Protein AF-Q4S069-F1 (afdb_monomer_lite)

Secondary structure (DSSP, 8-state):
--HHHHHHHHHHHHHHHGGG-HHHH---TTT-TTSPP------

Foldseek 3Di:
DDPVVVVVVVVVVCVVCQCVDCVNVPDPLVPDPPRDPPPPPPD

pLDDT: mean 85.95, std 11.23, range [58.44, 97.06]

Sequence (43 aa):
IQVSQAAADLKTFCLQNAHKDPLLTGVPSSDNPFRPPKSCAIL

Organism: Tetraodon nigroviridis (NCBI:txid99883)

InterPro domains:
  IPR001770 G-protein, gamma subunit [PR00321] (1-15)
  IPR001770 G-protein, gamma subunit [PR00321] (21-38)
  IPR001770 G-protein, gamma subunit [PTHR13809] (1-43)
  IPR015898 G-protein, gamma subunit-like domain [PF00631] (1-43)
  IPR015898 G-protein, gamma subunit-like domain [PS50058] (1-43)
  IPR015898 G-protein, gamma subunit-like domain [SM00224] (1-43)
  IPR015898 G-protein, gamma subunit-like domain [cd00068] (1-38)
  IPR036284 G-protein gamma-like domain superfamily [G3DSA:4.10.260.10] (1-43)
  IPR036284 G-protein gamma-like domain superfamily [SSF48670] (1-40)

Radius of gyration: 18.55 Å; chains: 1; bounding box: 38×16×52 Å

Structure (mmCIF, N/CA/C/O backbone):
data_AF-Q4S069-F1
#
_entry.id   AF-Q4S069-F1
#
loop_
_atom_site.group_PDB
_atom_site.id
_atom_site.type_symbol
_atom_site.label_atom_id
_atom_site.label_alt_id
_atom_site.label_comp_id
_atom_site.label_asym_id
_atom_site.label_entity_id
_atom_site.label_seq_id
_atom_site.pdbx_PDB_ins_code
_atom_site.Cartn_x
_atom_site.Cartn_y
_atom_site.Cartn_z
_atom_site.occupancy
_atom_site.B_iso_or_equiv
_atom_site.auth_seq_id
_atom_site.auth_comp_id
_atom_site.auth_asym_id
_atom_site.auth_atom_id
_atom_site.pdbx_PDB_model_num
ATOM 1 N N . ILE A 1 1 ? -16.503 -9.129 14.029 1.00 73.88 1 ILE A N 1
ATOM 2 C CA . ILE A 1 1 ? -15.259 -8.350 13.826 1.00 73.88 1 ILE A CA 1
ATOM 3 C C . ILE A 1 1 ? -15.524 -6.910 14.240 1.00 73.88 1 ILE A C 1
ATOM 5 O O . ILE A 1 1 ? -16.565 -6.380 13.872 1.00 73.88 1 ILE A O 1
ATOM 9 N N . GLN A 1 2 ? -14.667 -6.306 15.064 1.00 93.00 2 GLN A N 1
ATOM 10 C CA . GLN A 1 2 ? -14.812 -4.886 15.390 1.00 93.00 2 GLN A CA 1
ATOM 11 C C . GLN A 1 2 ? -14.223 -4.065 14.242 1.00 93.00 2 GLN A C 1
ATOM 13 O O . GLN A 1 2 ? -13.095 -4.321 13.824 1.00 93.00 2 GLN A O 1
ATOM 18 N N . VAL A 1 3 ? -14.980 -3.096 13.725 1.00 95.38 3 VAL A N 1
ATOM 19 C CA . VAL A 1 3 ? -14.536 -2.246 12.605 1.00 95.38 3 VAL A CA 1
ATOM 20 C C . VAL A 1 3 ? -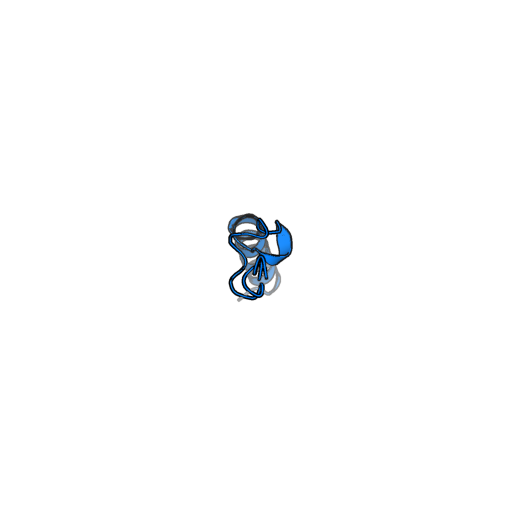13.271 -1.469 12.977 1.00 95.38 3 VAL A C 1
ATOM 22 O O . 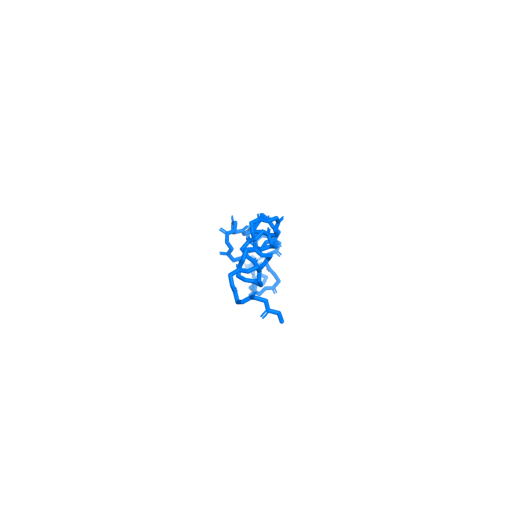VAL A 1 3 ? -12.367 -1.335 12.160 1.00 95.38 3 VAL A O 1
ATOM 25 N N . SER A 1 4 ? -13.171 -1.031 14.234 1.00 95.69 4 SER A N 1
ATOM 26 C CA . SER A 1 4 ? -11.982 -0.380 14.794 1.00 95.69 4 SER A CA 1
ATOM 27 C C . SER A 1 4 ? -10.731 -1.254 14.691 1.00 95.69 4 SER A C 1
ATOM 29 O O . SER A 1 4 ? -9.685 -0.772 14.262 1.00 95.69 4 SER A O 1
ATOM 31 N N . GLN A 1 5 ? -10.847 -2.542 15.025 1.00 95.44 5 GLN A N 1
ATOM 32 C CA . GLN A 1 5 ? -9.735 -3.487 14.934 1.00 95.44 5 GLN A CA 1
ATOM 33 C C . GLN A 1 5 ? -9.339 -3.737 13.477 1.00 95.44 5 GLN A C 1
ATOM 35 O O . GLN A 1 5 ? -8.170 -3.612 13.133 1.00 95.44 5 GLN A O 1
ATOM 40 N N . ALA A 1 6 ? -10.314 -3.983 12.599 1.00 95.94 6 ALA A N 1
ATOM 41 C CA . ALA A 1 6 ? -10.048 -4.194 11.176 1.00 95.94 6 ALA A CA 1
ATOM 42 C C . ALA A 1 6 ? -9.349 -2.983 10.528 1.00 95.94 6 ALA A C 1
ATOM 44 O O . ALA A 1 6 ? -8.441 -3.145 9.714 1.00 95.94 6 ALA A O 1
ATOM 45 N N . ALA A 1 7 ? -9.735 -1.764 10.915 1.00 96.69 7 ALA A N 1
ATOM 46 C CA . ALA A 1 7 ? -9.098 -0.539 10.442 1.00 96.69 7 ALA A CA 1
ATOM 47 C C . ALA A 1 7 ? -7.654 -0.390 10.956 1.00 96.69 7 ALA A C 1
ATOM 49 O O . ALA A 1 7 ? -6.778 0.041 10.204 1.00 96.69 7 ALA A O 1
ATOM 50 N N . ALA A 1 8 ? -7.388 -0.756 12.215 1.00 97.06 8 ALA A N 1
ATOM 51 C CA . ALA A 1 8 ? -6.041 -0.741 12.785 1.00 97.06 8 ALA A CA 1
ATOM 52 C C . ALA A 1 8 ? -5.117 -1.764 12.105 1.00 97.06 8 ALA A C 1
ATOM 54 O O . ALA A 1 8 ? -3.967 -1.442 11.787 1.00 97.06 8 ALA A O 1
ATOM 55 N N . ASP A 1 9 ? -5.635 -2.958 11.822 1.00 96.38 9 ASP A N 1
ATOM 56 C CA . ASP A 1 9 ? -4.903 -4.021 11.134 1.00 96.38 9 ASP A CA 1
ATOM 57 C C . ASP A 1 9 ? -4.568 -3.600 9.695 1.00 96.38 9 ASP A C 1
ATOM 59 O O . ASP A 1 9 ? -3.416 -3.696 9.267 1.00 96.38 9 ASP A O 1
ATOM 63 N N . LEU A 1 10 ? -5.541 -3.026 8.975 1.00 96.75 10 LEU A N 1
ATOM 64 C CA . LEU A 1 10 ? -5.335 -2.500 7.623 1.00 96.75 10 LEU A CA 1
ATOM 65 C C . LEU A 1 10 ? -4.299 -1.373 7.610 1.00 96.75 10 LEU A C 1
ATOM 67 O O . LEU A 1 10 ? -3.379 -1.388 6.794 1.00 96.75 10 LEU A O 1
ATOM 71 N N . LYS A 1 11 ? -4.392 -0.420 8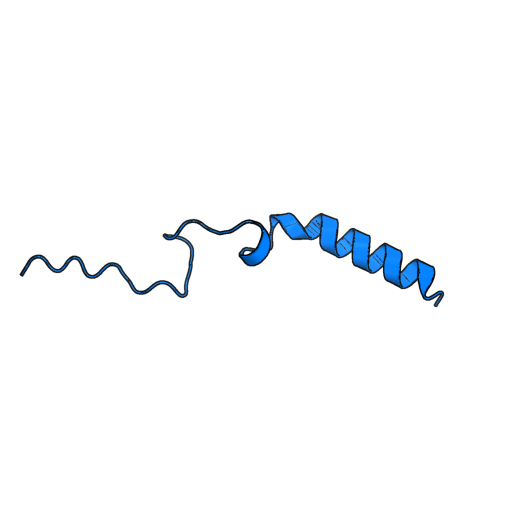.546 1.00 95.94 11 LYS A N 1
ATOM 72 C CA . LYS A 1 11 ? -3.409 0.665 8.672 1.00 95.94 11 LYS A CA 1
ATOM 73 C C . LYS A 1 11 ? -2.005 0.117 8.912 1.00 95.94 11 LYS A C 1
ATOM 75 O O . LYS A 1 11 ? -1.054 0.571 8.279 1.00 95.94 11 LYS A O 1
ATOM 80 N N . THR A 1 12 ? -1.875 -0.851 9.814 1.00 97.00 12 THR A N 1
ATOM 81 C CA . THR A 1 12 ? -0.591 -1.486 10.130 1.00 97.00 12 THR A CA 1
ATOM 82 C C . THR A 1 12 ? -0.002 -2.160 8.897 1.00 97.00 12 THR A C 1
ATOM 84 O O . THR A 1 12 ? 1.164 -1.934 8.576 1.00 97.00 12 THR A O 1
ATOM 87 N N . PHE A 1 13 ? -0.819 -2.907 8.154 1.00 96.81 13 PHE A N 1
ATOM 88 C CA . PHE A 1 13 ? -0.405 -3.537 6.906 1.00 96.81 13 PHE A CA 1
ATOM 89 C C . PHE A 1 13 ? 0.068 -2.513 5.866 1.00 96.81 13 PHE A C 1
ATOM 91 O O . PHE A 1 13 ? 1.138 -2.684 5.279 1.00 96.81 13 PHE A O 1
ATOM 98 N N . CYS A 1 14 ? -0.682 -1.426 5.664 1.00 96.00 14 CYS A N 1
ATOM 99 C CA . CYS A 1 14 ? -0.291 -0.365 4.738 1.00 96.00 14 CYS A CA 1
ATOM 100 C C . CYS A 1 14 ? 1.050 0.262 5.136 1.00 96.00 14 CYS A C 1
ATOM 102 O O . CYS A 1 14 ? 1.928 0.391 4.291 1.00 96.00 14 CYS A O 1
ATOM 104 N N . LEU A 1 15 ? 1.256 0.594 6.415 1.00 94.94 15 LEU A N 1
ATOM 105 C CA . LEU A 1 15 ? 2.513 1.191 6.888 1.00 94.94 15 LEU A CA 1
ATOM 106 C C . LEU A 1 15 ? 3.710 0.251 6.713 1.00 94.94 15 LEU A C 1
ATOM 108 O O . LEU A 1 15 ? 4.789 0.686 6.312 1.00 94.94 15 LEU A O 1
ATOM 112 N N . GLN A 1 16 ? 3.519 -1.042 6.969 1.00 95.75 16 GLN A N 1
ATOM 113 C CA . GLN A 1 16 ? 4.568 -2.044 6.789 1.00 95.75 16 GLN A CA 1
ATOM 114 C C . GLN A 1 16 ? 4.934 -2.259 5.319 1.00 95.75 16 GLN A C 1
ATOM 116 O O . GLN A 1 16 ? 6.080 -2.593 5.038 1.00 95.75 16 GLN A O 1
ATOM 121 N N . ASN A 1 17 ? 4.005 -2.065 4.381 1.00 94.44 17 ASN A N 1
ATOM 122 C CA . ASN A 1 17 ? 4.244 -2.309 2.955 1.00 94.44 17 ASN A CA 1
ATOM 123 C C . ASN A 1 17 ? 4.454 -1.033 2.133 1.00 94.44 17 ASN A C 1
ATOM 125 O O . ASN A 1 17 ? 4.872 -1.131 0.985 1.00 94.44 17 ASN A O 1
ATOM 129 N N . ALA A 1 18 ? 4.249 0.151 2.715 1.00 93.31 18 ALA A N 1
ATOM 130 C CA . ALA A 1 18 ? 4.368 1.432 2.020 1.00 93.31 18 ALA A CA 1
ATOM 131 C C . ALA A 1 18 ? 5.730 1.623 1.336 1.00 93.31 18 ALA A C 1
ATOM 133 O O . ALA A 1 18 ? 5.795 2.153 0.236 1.00 93.31 18 ALA A O 1
ATOM 134 N N . HIS A 1 19 ? 6.816 1.141 1.948 1.00 89.56 19 HIS A N 1
ATOM 135 C CA . HIS A 1 19 ? 8.164 1.239 1.378 1.00 89.56 19 HIS A CA 1
ATOM 136 C C . HIS A 1 19 ? 8.407 0.315 0.173 1.00 89.56 19 HIS A C 1
ATOM 138 O O . HIS A 1 19 ? 9.411 0.457 -0.517 1.00 89.56 19 HIS A O 1
ATOM 144 N N . LYS A 1 20 ? 7.531 -0.671 -0.040 1.00 88.81 20 LYS A N 1
ATOM 145 C CA . LYS A 1 20 ? 7.590 -1.605 -1.170 1.00 88.81 20 LYS A CA 1
ATOM 146 C C . LYS A 1 20 ? 6.686 -1.177 -2.312 1.00 88.81 20 LYS A C 1
ATOM 148 O O . LYS A 1 20 ? 6.725 -1.819 -3.354 1.00 88.81 20 LYS A O 1
ATOM 153 N N . ASP A 1 21 ? 5.852 -0.162 -2.100 1.00 91.50 21 ASP A N 1
ATOM 154 C CA . ASP A 1 21 ? 4.945 0.353 -3.110 1.00 91.50 21 ASP A CA 1
ATOM 155 C C . ASP A 1 21 ? 5.698 1.347 -4.014 1.00 91.50 21 ASP A C 1
ATOM 157 O O . ASP A 1 21 ? 6.003 2.464 -3.576 1.00 91.50 21 ASP A O 1
ATOM 161 N N . PRO A 1 22 ? 5.974 0.982 -5.282 1.00 89.75 22 PRO A N 1
ATOM 162 C CA . PRO A 1 22 ? 6.678 1.836 -6.236 1.00 89.75 22 PRO A CA 1
ATOM 163 C C . PRO A 1 22 ? 5.999 3.185 -6.469 1.00 89.75 22 PRO A C 1
ATOM 165 O O . PRO A 1 22 ? 6.659 4.140 -6.875 1.00 89.75 22 PRO A O 1
ATOM 168 N N . LEU A 1 23 ? 4.684 3.268 -6.247 1.00 89.00 23 LEU A N 1
ATOM 169 C CA . LEU A 1 23 ? 3.905 4.487 -6.446 1.00 89.00 23 LEU A CA 1
ATOM 170 C C . LEU A 1 23 ? 4.041 5.450 -5.265 1.00 89.00 23 LEU A C 1
ATOM 172 O O . LEU A 1 23 ? 3.914 6.658 -5.456 1.00 89.00 23 LEU A O 1
ATOM 176 N N . LEU A 1 24 ? 4.321 4.935 -4.063 1.00 91.06 24 LEU A N 1
ATOM 177 C CA . LEU A 1 24 ? 4.531 5.752 -2.868 1.00 91.06 24 LEU A CA 1
ATOM 178 C C . LEU A 1 24 ? 5.987 6.192 -2.720 1.00 91.06 24 LEU A C 1
ATOM 180 O O . LEU A 1 24 ? 6.239 7.351 -2.399 1.00 91.06 24 LEU A O 1
ATOM 184 N N . THR A 1 25 ? 6.951 5.296 -2.948 1.00 89.81 25 THR A N 1
ATOM 185 C CA . THR A 1 25 ? 8.382 5.626 -2.804 1.00 89.81 25 THR A CA 1
ATOM 186 C C . THR A 1 25 ? 9.003 6.196 -4.071 1.00 89.81 25 THR A C 1
ATOM 188 O O . THR A 1 25 ? 10.101 6.750 -4.026 1.00 89.81 25 THR A O 1
ATOM 191 N N . GLY A 1 26 ? 8.327 6.035 -5.209 1.00 86.25 26 GLY A N 1
ATOM 192 C CA . GLY A 1 26 ? 8.955 6.164 -6.513 1.00 86.25 26 GLY A CA 1
ATOM 193 C C . GLY A 1 26 ? 9.908 5.000 -6.788 1.00 86.25 26 GLY A C 1
ATOM 194 O O . GLY A 1 26 ? 10.379 4.3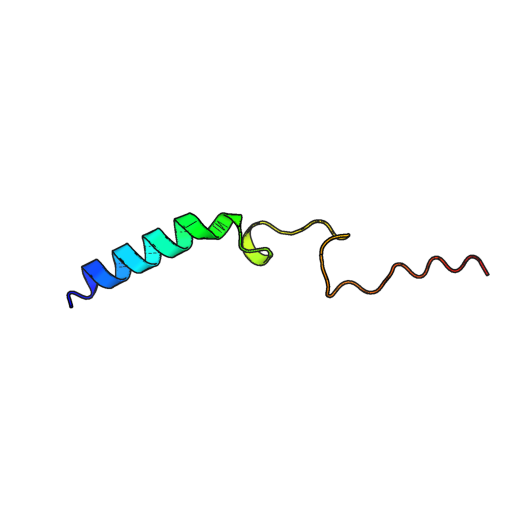04 -5.884 1.00 86.25 26 GLY A O 1
ATOM 195 N N . VAL A 1 27 ? 10.210 4.798 -8.067 1.00 87.75 27 VAL A N 1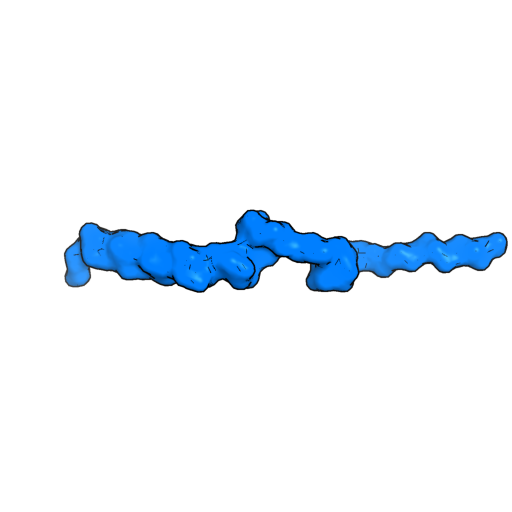
ATOM 196 C CA . VAL A 1 27 ? 11.264 3.886 -8.518 1.00 87.75 27 VAL A CA 1
ATOM 197 C C . VAL A 1 27 ? 12.187 4.599 -9.495 1.00 87.75 27 VAL A C 1
ATOM 199 O O . VAL A 1 27 ? 11.740 5.494 -10.227 1.00 87.75 27 VAL A O 1
ATOM 202 N N . PRO A 1 28 ? 13.475 4.221 -9.541 1.00 85.31 28 PRO A N 1
ATOM 203 C CA . PRO A 1 28 ? 14.385 4.705 -10.561 1.00 85.31 28 PRO A CA 1
ATOM 204 C C . PRO A 1 28 ? 13.813 4.465 -11.954 1.00 85.31 28 PRO A C 1
ATOM 206 O O . PRO A 1 28 ? 13.164 3.459 -12.237 1.00 85.31 28 PRO A O 1
ATOM 209 N N . SER A 1 29 ? 14.095 5.380 -12.876 1.00 79.69 29 SER A N 1
ATOM 210 C CA . SER A 1 29 ? 13.563 5.273 -14.233 1.00 79.69 29 SER A CA 1
ATOM 211 C C . SER A 1 29 ? 14.109 4.068 -15.020 1.00 79.69 29 SER A C 1
ATOM 213 O O . SER A 1 29 ? 13.648 3.833 -16.130 1.00 79.69 29 SER A O 1
ATOM 215 N N . SER A 1 30 ? 15.128 3.362 -14.529 1.00 80.69 30 SER A N 1
ATOM 216 C CA . SER A 1 30 ? 15.605 2.088 -15.089 1.00 80.69 30 SER A CA 1
ATOM 217 C C . SER A 1 30 ? 14.741 0.898 -14.677 1.00 80.69 30 SER A C 1
ATOM 219 O O . SER A 1 30 ? 14.595 -0.028 -15.465 1.00 80.69 30 SER A O 1
ATOM 221 N N . ASP A 1 31 ? 14.155 0.948 -13.479 1.00 83.62 31 ASP A N 1
ATOM 222 C CA . ASP A 1 31 ? 13.402 -0.160 -12.880 1.00 83.62 31 ASP A CA 1
ATOM 223 C C . ASP A 1 31 ? 11.898 -0.066 -13.164 1.00 83.62 31 ASP A C 1
ATOM 225 O O . ASP A 1 31 ? 11.140 -0.970 -12.826 1.00 83.62 31 ASP A O 1
ATOM 229 N N . ASN A 1 32 ? 11.445 1.028 -13.787 1.00 85.06 32 ASN A N 1
ATOM 230 C CA . ASN A 1 32 ? 10.053 1.195 -14.185 1.00 85.06 32 ASN A CA 1
ATOM 231 C C . ASN A 1 32 ? 9.750 0.378 -15.462 1.00 85.06 32 ASN A C 1
ATOM 233 O O . ASN A 1 32 ? 10.177 0.791 -16.547 1.00 85.06 32 ASN A O 1
ATOM 237 N N . PRO A 1 33 ? 8.952 -0.706 -15.382 1.00 84.38 33 PRO A N 1
ATOM 238 C CA . PRO A 1 33 ? 8.645 -1.563 -16.529 1.00 84.38 33 PRO A CA 1
ATOM 239 C C . PRO A 1 33 ? 7.763 -0.876 -17.582 1.00 84.38 33 PRO A C 1
ATOM 241 O O . PRO A 1 33 ? 7.692 -1.334 -18.717 1.00 84.38 33 PRO A O 1
ATOM 244 N N . PHE A 1 34 ? 7.099 0.227 -17.227 1.00 85.62 34 PHE A N 1
ATOM 245 C CA . PHE A 1 34 ? 6.268 1.009 -18.146 1.00 85.62 34 PHE A CA 1
ATOM 246 C C . PHE A 1 34 ? 7.052 2.079 -18.899 1.00 85.62 34 PHE A C 1
ATOM 248 O O . PHE A 1 34 ? 6.488 2.779 -19.742 1.00 85.62 34 PHE A O 1
ATOM 255 N N . ARG A 1 35 ? 8.342 2.256 -18.599 1.00 78.69 35 ARG A N 1
ATOM 256 C CA . ARG A 1 35 ? 9.142 3.245 -19.306 1.00 78.69 35 ARG A CA 1
ATOM 257 C C . ARG A 1 35 ? 9.508 2.712 -20.697 1.00 78.69 35 ARG A C 1
ATOM 259 O O . ARG A 1 35 ? 10.108 1.642 -20.788 1.00 78.69 35 ARG A O 1
ATOM 266 N N . PRO A 1 36 ? 9.250 3.478 -21.772 1.00 76.00 36 PRO A N 1
ATOM 267 C CA . PRO A 1 36 ? 9.766 3.138 -23.089 1.00 76.00 36 PRO A CA 1
ATOM 268 C 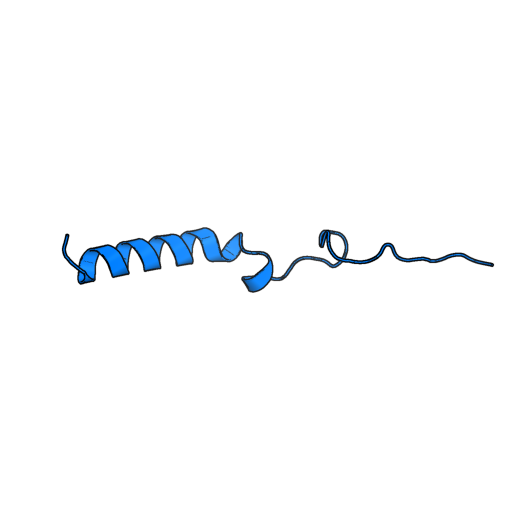C . PRO A 1 36 ? 11.297 3.018 -23.048 1.00 76.00 36 PRO A C 1
ATOM 270 O O . PRO A 1 36 ? 11.948 3.838 -22.383 1.00 76.00 36 PRO A O 1
ATOM 273 N N . PRO A 1 37 ? 11.896 2.036 -23.745 1.00 73.62 37 PRO A N 1
ATOM 274 C CA . PRO A 1 37 ? 13.344 1.955 -23.848 1.00 73.62 37 PRO A CA 1
ATOM 275 C C . PRO A 1 37 ? 13.880 3.282 -24.383 1.00 73.62 37 PRO A C 1
ATOM 277 O O . PRO A 1 37 ? 13.292 3.882 -25.286 1.00 73.62 37 PRO A O 1
ATOM 280 N N . LYS A 1 38 ? 14.989 3.765 -23.810 1.00 68.25 38 LYS A N 1
ATOM 281 C CA . LYS A 1 38 ? 15.663 4.949 -24.345 1.00 68.25 38 LYS A CA 1
ATOM 282 C C . LYS A 1 38 ? 16.147 4.599 -25.750 1.00 68.25 38 LYS A C 1
ATOM 284 O O . LYS A 1 38 ? 17.175 3.947 -25.903 1.00 68.25 38 LYS A O 1
ATOM 289 N N . SER A 1 39 ? 15.410 5.020 -26.770 1.00 63.62 39 SER A N 1
ATOM 290 C CA . SER A 1 39 ? 15.867 4.985 -28.151 1.00 63.62 39 SER A CA 1
ATOM 291 C C . SER A 1 39 ? 16.945 6.055 -28.322 1.00 63.62 39 SER A C 1
ATOM 293 O O . SER A 1 39 ? 16.685 7.135 -28.840 1.00 63.62 39 SER A O 1
ATOM 295 N N . CYS A 1 40 ? 18.163 5.785 -27.859 1.00 64.50 40 CYS A N 1
ATOM 296 C CA . CYS A 1 40 ? 19.329 6.455 -28.418 1.00 64.50 40 CYS A CA 1
ATOM 297 C C . CYS A 1 40 ? 19.761 5.648 -29.642 1.00 64.50 40 CYS A C 1
ATOM 299 O O . CYS A 1 40 ? 20.735 4.904 -29.593 1.00 64.50 40 CYS A O 1
ATOM 301 N N . ALA A 1 41 ? 18.995 5.762 -30.728 1.00 63.53 41 ALA A N 1
ATOM 302 C CA . ALA A 1 41 ? 19.551 5.485 -32.039 1.00 63.53 41 ALA A CA 1
ATOM 303 C C . ALA A 1 41 ? 20.428 6.693 -32.385 1.00 63.53 41 ALA A C 1
ATOM 305 O O . ALA A 1 41 ? 19.910 7.789 -32.597 1.00 63.53 41 ALA A O 1
ATOM 306 N N . ILE A 1 42 ? 21.750 6.516 -32.369 1.00 61.09 42 ILE A N 1
ATOM 307 C CA . ILE A 1 42 ? 22.612 7.392 -33.163 1.00 61.09 42 ILE A CA 1
ATOM 308 C C . ILE A 1 42 ? 22.337 6.972 -34.607 1.00 61.09 42 ILE A C 1
ATOM 310 O O . ILE A 1 42 ? 22.655 5.843 -34.981 1.00 61.09 42 ILE A O 1
ATOM 314 N N . LEU A 1 43 ? 21.625 7.832 -35.333 1.00 58.44 43 LEU A N 1
ATOM 315 C CA . LEU A 1 43 ? 21.421 7.720 -36.776 1.00 58.44 43 LEU A CA 1
ATOM 316 C C . LEU A 1 43 ? 22.695 8.151 -37.505 1.00 58.44 43 LEU A C 1
ATOM 318 O O . LEU A 1 43 ? 23.303 9.150 -37.053 1.00 58.44 43 LEU A O 1
#